Protein AF-A0A2K4X2J8-F1 (afdb_monomer)

Solvent-accessible surface area (backbone atoms only — not comparable to full-atom values): 6470 Å² total; per-residue (Å²): 136,54,74,66,54,52,43,55,48,51,52,52,51,50,59,58,25,65,74,38,58,52,80,57,15,56,48,79,45,79,34,85,70,89,80,58,57,66,61,57,45,48,52,53,46,47,72,68,63,84,51,82,66,44,82,40,68,24,58,44,67,84,95,59,69,48,75,41,80,72,46,63,77,59,81,56,66,51,61,47,99,83,63,86,45,67,33,35,47,33,32,44,31,48,41,73,53,69,80,78,73,74,77,79,83,125

Organism: Pseudomonas syringae (NCBI:txid317)

pLDDT: mean 86.95, std 12.58, range [45.22, 96.62]

Structure (mmCIF, N/CA/C/O backbone):
data_AF-A0A2K4X2J8-F1
#
_entry.id   AF-A0A2K4X2J8-F1
#
loop_
_atom_site.group_PDB
_atom_site.id
_atom_site.type_symbol
_atom_site.label_atom_id
_atom_site.label_alt_id
_atom_site.label_comp_id
_atom_site.label_asym_id
_atom_site.label_entity_id
_atom_site.label_seq_id
_atom_site.pdbx_PDB_ins_code
_atom_site.Cartn_x
_atom_site.Cartn_y
_atom_site.Cartn_z
_atom_site.occupancy
_atom_site.B_iso_or_equiv
_atom_site.auth_seq_id
_atom_site.auth_comp_id
_atom_site.auth_asym_id
_atom_site.auth_atom_id
_atom_site.pdbx_PDB_model_num
ATOM 1 N N . MET A 1 1 ? -15.766 2.644 11.221 1.00 61.78 1 MET A N 1
ATOM 2 C CA . MET A 1 1 ? -15.576 2.808 9.761 1.00 61.78 1 MET A CA 1
ATOM 3 C C . MET A 1 1 ? -15.986 1.499 9.090 1.00 61.78 1 MET A C 1
ATOM 5 O O . MET A 1 1 ? -15.708 0.454 9.658 1.00 61.78 1 MET A O 1
ATOM 9 N N . THR A 1 2 ? -16.727 1.512 7.977 1.00 87.06 2 THR A N 1
ATOM 10 C CA . THR A 1 2 ? -17.145 0.265 7.298 1.00 87.06 2 THR A CA 1
ATOM 11 C C . THR A 1 2 ? -16.047 -0.227 6.349 1.00 87.06 2 THR A C 1
ATOM 13 O O . THR A 1 2 ? -15.252 0.577 5.865 1.00 87.06 2 THR A O 1
ATOM 16 N N . ILE A 1 3 ? -16.021 -1.524 6.020 1.00 91.44 3 ILE A N 1
ATOM 17 C CA . ILE A 1 3 ? -15.055 -2.107 5.061 1.00 91.44 3 ILE A CA 1
ATOM 18 C C . ILE A 1 3 ? -15.062 -1.375 3.710 1.00 91.44 3 ILE A C 1
ATOM 20 O O . ILE A 1 3 ? -14.007 -1.120 3.130 1.00 91.44 3 ILE A O 1
ATOM 24 N N . LYS A 1 4 ? -16.243 -0.955 3.235 1.00 93.69 4 LYS A N 1
ATOM 25 C CA . LYS A 1 4 ? -16.376 -0.147 2.013 1.00 93.69 4 LYS A CA 1
ATOM 26 C C . LYS A 1 4 ? -15.610 1.175 2.115 1.00 93.69 4 LYS A C 1
ATOM 28 O O . LYS A 1 4 ? -14.923 1.545 1.171 1.00 93.69 4 LYS A O 1
ATOM 33 N N . ASN A 1 5 ? -15.658 1.842 3.268 1.00 93.31 5 ASN A N 1
ATOM 34 C CA . ASN A 1 5 ? -14.934 3.095 3.476 1.00 93.31 5 ASN A CA 1
ATOM 35 C C . ASN A 1 5 ? -13.414 2.877 3.464 1.00 93.31 5 ASN A C 1
ATOM 37 O O . ASN A 1 5 ? -12.709 3.674 2.854 1.00 93.31 5 ASN A O 1
ATOM 41 N N . TYR A 1 6 ? -12.910 1.791 4.066 1.00 93.44 6 TYR A N 1
ATOM 42 C CA . TYR A 1 6 ? -11.485 1.428 3.982 1.00 93.44 6 TYR A CA 1
ATOM 43 C C . TYR A 1 6 ? -11.041 1.198 2.536 1.00 93.44 6 TYR A C 1
ATOM 45 O O . TYR A 1 6 ? -9.981 1.670 2.132 1.00 93.44 6 TYR A O 1
ATOM 53 N N . ARG A 1 7 ? -11.876 0.536 1.730 1.00 95.12 7 ARG A N 1
ATOM 54 C CA . ARG A 1 7 ? -11.602 0.298 0.308 1.00 95.12 7 ARG A CA 1
ATOM 55 C C . ARG A 1 7 ? -11.561 1.581 -0.509 1.00 95.12 7 ARG A C 1
ATOM 57 O O . ARG A 1 7 ? -10.596 1.798 -1.242 1.00 95.12 7 ARG A O 1
ATOM 64 N N . THR A 1 8 ? -12.563 2.443 -0.361 1.00 95.94 8 THR A N 1
ATOM 65 C CA . THR A 1 8 ? -12.590 3.749 -1.034 1.00 95.94 8 THR A CA 1
ATOM 66 C C . THR A 1 8 ? -11.397 4.604 -0.618 1.00 95.94 8 THR A C 1
ATOM 68 O O . THR A 1 8 ? -10.752 5.218 -1.469 1.00 95.94 8 THR A O 1
ATOM 71 N N . PHE A 1 9 ? -11.056 4.593 0.673 1.00 95.31 9 PHE A N 1
ATOM 72 C CA . PHE A 1 9 ? -9.904 5.309 1.204 1.00 95.31 9 PHE A CA 1
ATOM 73 C C . PHE A 1 9 ? -8.591 4.809 0.591 1.00 95.31 9 PHE A C 1
ATOM 75 O O . PHE A 1 9 ? -7.856 5.608 0.015 1.00 95.31 9 PHE A O 1
ATOM 82 N N . LEU A 1 10 ? -8.315 3.499 0.656 1.00 94.75 10 LEU A N 1
ATOM 83 C CA . LEU A 1 10 ? -7.080 2.922 0.117 1.00 94.75 10 LEU A CA 1
ATOM 84 C C . LEU A 1 10 ? -6.959 3.157 -1.390 1.00 94.75 10 LEU A C 1
ATOM 86 O O . LEU A 1 10 ? -5.903 3.574 -1.852 1.00 94.75 10 LEU A O 1
ATOM 90 N N . THR A 1 11 ? -8.043 2.979 -2.146 1.00 95.56 11 THR A N 1
ATOM 91 C CA . THR A 1 11 ? -8.038 3.215 -3.599 1.00 95.56 11 THR A CA 1
ATOM 92 C C . THR A 1 11 ? -7.712 4.674 -3.918 1.00 95.56 11 THR A C 1
ATOM 94 O O . THR A 1 11 ? -6.839 4.951 -4.738 1.00 95.56 11 THR A O 1
ATOM 97 N N . THR A 1 12 ? -8.349 5.616 -3.217 1.00 96.06 12 THR A N 1
ATOM 98 C CA . THR A 1 12 ? -8.082 7.054 -3.381 1.00 96.06 12 THR A CA 1
ATOM 99 C C . THR A 1 12 ? -6.634 7.396 -3.028 1.00 96.06 12 THR A C 1
ATOM 101 O O . THR A 1 12 ? -5.954 8.084 -3.790 1.00 96.06 12 THR A O 1
ATOM 104 N N . ALA A 1 13 ? -6.134 6.884 -1.900 1.00 95.75 13 ALA A N 1
ATOM 105 C CA . ALA A 1 13 ? -4.763 7.110 -1.460 1.00 95.75 13 ALA A CA 1
ATOM 106 C C . ALA A 1 13 ? -3.744 6.572 -2.477 1.00 95.75 13 ALA A C 1
ATOM 108 O O . ALA A 1 13 ? -2.798 7.279 -2.825 1.00 95.75 13 ALA A O 1
ATOM 109 N N . LEU A 1 14 ? -3.955 5.361 -3.001 1.00 95.62 14 LEU A N 1
ATOM 110 C CA . LEU A 1 14 ? -3.100 4.760 -4.028 1.00 95.62 14 LEU A CA 1
ATOM 111 C C . LEU A 1 14 ? -3.087 5.587 -5.314 1.00 95.62 14 LEU A C 1
ATOM 113 O O . LEU A 1 14 ? -2.022 5.807 -5.893 1.00 95.62 14 LEU A O 1
ATOM 117 N N . GLU A 1 15 ? -4.238 6.103 -5.733 1.00 94.69 15 GLU A N 1
ATOM 118 C CA . GLU A 1 15 ? -4.338 6.915 -6.943 1.00 94.69 15 GLU A CA 1
ATOM 119 C C . GLU A 1 15 ? -3.594 8.252 -6.809 1.00 94.69 15 GLU A C 1
ATOM 121 O O . GLU A 1 15 ? -2.943 8.711 -7.750 1.00 94.69 15 GLU A O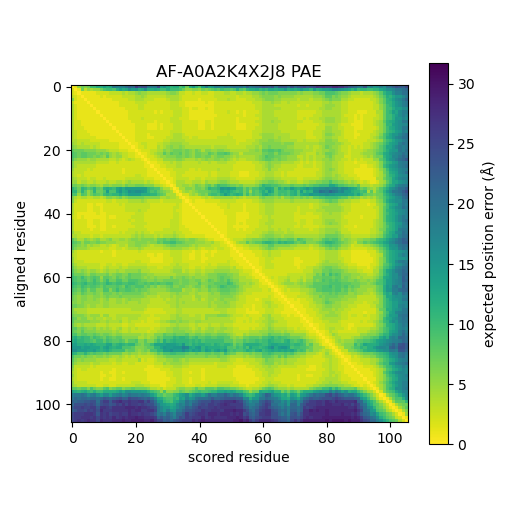 1
ATOM 126 N N . MET A 1 16 ? -3.596 8.844 -5.611 1.00 94.25 16 MET A N 1
ATOM 127 C CA . MET A 1 16 ? -2.762 10.008 -5.298 1.00 94.25 16 MET A CA 1
ATOM 128 C C . MET A 1 16 ? -1.269 9.656 -5.271 1.00 94.25 16 MET A C 1
ATOM 130 O O . MET A 1 16 ? -0.442 10.416 -5.777 1.00 94.25 16 MET A O 1
ATOM 134 N N . VAL A 1 17 ? -0.909 8.504 -4.699 1.00 94.31 17 VAL A N 1
ATOM 135 C CA . VAL A 1 17 ? 0.481 8.041 -4.588 1.00 94.31 17 VAL A CA 1
ATOM 136 C C . VAL A 1 17 ? 1.102 7.761 -5.959 1.00 94.31 17 VAL A C 1
ATOM 138 O O . VAL A 1 17 ? 2.252 8.134 -6.190 1.00 94.31 17 VAL A O 1
ATOM 141 N N . LYS A 1 18 ? 0.351 7.179 -6.901 1.00 91.12 18 LYS A N 1
ATOM 142 C CA . LYS A 1 18 ? 0.824 6.904 -8.272 1.00 91.12 18 LYS A CA 1
ATOM 143 C C . LYS A 1 18 ? 1.254 8.157 -9.037 1.00 91.12 18 LYS A C 1
ATOM 145 O O . LYS A 1 18 ? 2.158 8.077 -9.866 1.00 91.12 18 LYS A O 1
ATOM 150 N N . ARG A 1 19 ? 0.628 9.304 -8.751 1.00 91.56 19 ARG A N 1
ATOM 151 C CA . ARG A 1 19 ? 0.918 10.598 -9.398 1.00 91.56 19 ARG A CA 1
ATOM 152 C C . ARG A 1 19 ? 2.207 11.252 -8.890 1.00 91.56 19 ARG A C 1
ATOM 154 O O . ARG A 1 19 ? 2.640 12.255 -9.452 1.00 91.56 19 ARG A O 1
ATOM 161 N N . ARG A 1 20 ? 2.825 10.717 -7.829 1.00 92.56 20 ARG A N 1
ATOM 162 C CA . ARG A 1 20 ? 4.106 11.211 -7.306 1.00 92.56 20 ARG A CA 1
ATOM 163 C C . ARG A 1 20 ? 5.279 10.798 -8.200 1.00 92.56 20 ARG A C 1
ATOM 165 O O . ARG A 1 20 ? 5.169 9.908 -9.046 1.00 92.56 20 ARG A O 1
ATOM 172 N N . LYS A 1 21 ? 6.432 11.444 -7.979 1.00 91.06 21 LYS A N 1
ATOM 173 C CA . LYS A 1 21 ? 7.700 11.125 -8.656 1.00 91.06 21 LYS A CA 1
ATOM 174 C C . LYS A 1 21 ? 8.018 9.634 -8.516 1.00 91.06 21 LYS A C 1
ATOM 176 O O . LYS A 1 21 ? 7.746 9.041 -7.476 1.00 91.06 21 LYS A O 1
ATOM 181 N N . ALA A 1 22 ? 8.642 9.052 -9.541 1.00 86.75 22 ALA A N 1
ATOM 182 C CA . ALA A 1 22 ? 8.861 7.607 -9.640 1.00 86.75 22 ALA A CA 1
ATOM 183 C C . ALA A 1 22 ? 9.530 6.987 -8.402 1.00 86.75 22 ALA A C 1
ATOM 185 O O . ALA A 1 22 ? 9.181 5.872 -8.041 1.00 86.75 22 ALA A O 1
ATOM 186 N N . LEU A 1 23 ? 10.431 7.697 -7.717 1.00 88.44 23 LEU A N 1
ATOM 187 C CA . LEU A 1 23 ? 11.140 7.206 -6.524 1.00 88.44 23 LEU A CA 1
ATOM 188 C C . LEU A 1 23 ? 10.472 7.567 -5.184 1.00 88.44 23 LEU A C 1
ATOM 190 O O . LEU A 1 23 ? 10.988 7.202 -4.133 1.00 88.44 23 LEU A O 1
ATOM 194 N N . ASP A 1 24 ? 9.340 8.275 -5.202 1.00 90.38 24 ASP A N 1
ATOM 195 C CA . ASP A 1 24 ? 8.654 8.735 -3.990 1.00 90.38 24 ASP A CA 1
ATOM 196 C C . ASP A 1 24 ? 7.152 8.409 -3.988 1.00 90.38 24 ASP A C 1
ATOM 198 O O . ASP A 1 24 ? 6.304 9.194 -3.555 1.00 90.38 24 ASP A O 1
ATOM 202 N N . ARG A 1 25 ? 6.791 7.219 -4.478 1.00 94.56 25 ARG A N 1
ATOM 203 C CA . ARG A 1 25 ? 5.407 6.730 -4.466 1.00 94.56 25 ARG A CA 1
ATOM 204 C C . ARG A 1 25 ? 5.058 6.137 -3.107 1.00 94.56 25 ARG A C 1
ATOM 206 O O . ARG A 1 25 ? 4.789 4.949 -2.978 1.00 94.56 25 ARG A O 1
ATOM 213 N N . ARG A 1 26 ? 5.062 6.974 -2.071 1.00 94.81 26 ARG A N 1
ATOM 214 C CA . ARG A 1 26 ? 4.771 6.553 -0.696 1.00 94.81 26 ARG A CA 1
ATOM 215 C C . ARG A 1 26 ? 3.847 7.543 -0.003 1.00 94.81 26 ARG A C 1
ATOM 217 O O . ARG A 1 26 ? 3.944 8.749 -0.235 1.00 94.81 26 ARG A O 1
ATOM 224 N N . CYS A 1 27 ? 2.979 7.055 0.874 1.00 95.19 27 CYS A N 1
ATOM 225 C CA . CYS A 1 27 ? 2.247 7.899 1.814 1.00 95.19 27 CYS A CA 1
ATOM 226 C C . CYS A 1 27 ? 2.172 7.259 3.201 1.00 95.19 27 CYS A C 1
ATOM 228 O O . CYS A 1 27 ? 2.283 6.044 3.346 1.00 95.19 27 CYS A O 1
ATOM 230 N N . ASN A 1 28 ? 1.984 8.102 4.216 1.00 94.69 28 ASN A N 1
ATOM 231 C CA . ASN A 1 28 ? 1.798 7.679 5.597 1.00 94.69 28 ASN A CA 1
ATOM 232 C C . ASN A 1 28 ? 0.328 7.859 5.977 1.00 94.69 28 ASN A C 1
ATOM 234 O O . ASN A 1 28 ? -0.233 8.938 5.785 1.00 94.69 28 ASN A O 1
ATOM 238 N N . VAL A 1 29 ? -0.272 6.811 6.528 1.00 93.31 29 VAL A N 1
ATOM 239 C CA . VAL A 1 29 ? -1.627 6.805 7.074 1.00 93.31 29 VAL A CA 1
ATOM 240 C C . VAL A 1 29 ? -1.504 6.636 8.577 1.00 93.31 29 VAL A C 1
ATOM 242 O O . VAL A 1 29 ? -1.041 5.602 9.053 1.00 93.31 29 VAL A O 1
ATOM 245 N N . PHE A 1 30 ? -1.908 7.665 9.316 1.00 91.50 30 PHE A N 1
ATOM 246 C CA . PHE A 1 30 ? -1.932 7.634 10.771 1.00 91.50 30 PHE A CA 1
ATOM 247 C C . PHE A 1 30 ? -3.301 7.159 11.240 1.00 91.50 30 PHE A C 1
ATOM 249 O O . PHE A 1 30 ? -4.320 7.741 10.870 1.00 91.50 30 PHE A O 1
ATOM 256 N N . THR A 1 31 ? -3.315 6.099 12.039 1.00 86.69 31 THR A N 1
ATOM 257 C CA . THR A 1 31 ? -4.533 5.544 12.634 1.00 86.69 31 THR A CA 1
ATOM 258 C C . THR A 1 31 ? -4.408 5.485 14.152 1.00 86.69 31 THR A C 1
ATOM 260 O O . THR A 1 31 ? -3.312 5.319 14.692 1.00 86.69 31 THR A O 1
ATOM 263 N N . THR A 1 32 ? -5.536 5.611 14.845 1.00 81.81 32 THR A N 1
ATOM 264 C CA . THR A 1 32 ? -5.631 5.454 16.304 1.00 81.81 32 THR A CA 1
ATOM 265 C C . THR A 1 32 ? -5.923 4.011 16.714 1.00 81.81 32 THR A C 1
ATOM 267 O O . THR A 1 32 ? -5.716 3.648 17.869 1.00 81.81 32 THR A O 1
ATOM 270 N N . ASN A 1 33 ? -6.371 3.168 15.780 1.00 76.25 33 ASN A N 1
ATOM 271 C CA . ASN A 1 33 ? -6.680 1.761 16.006 1.00 76.25 33 ASN A CA 1
ATOM 272 C C . ASN A 1 33 ? -6.123 0.876 14.874 1.00 76.25 33 ASN A C 1
ATOM 274 O O . ASN A 1 33 ? -6.174 1.229 13.695 1.00 76.25 33 ASN A O 1
ATOM 278 N N . TYR A 1 34 ? -5.592 -0.295 15.236 1.00 74.62 34 TYR A N 1
ATOM 279 C CA . TYR A 1 34 ? -5.167 -1.329 14.288 1.00 74.62 34 TYR A CA 1
ATOM 280 C C . TYR A 1 34 ? -6.215 -2.446 14.267 1.00 74.62 34 TYR A C 1
ATOM 282 O O . TYR A 1 34 ? -6.049 -3.491 14.886 1.00 74.62 34 TYR A O 1
ATOM 290 N N . ASP A 1 35 ? -7.344 -2.195 13.610 1.00 76.19 35 ASP A N 1
ATOM 291 C CA . ASP A 1 35 ? -8.520 -3.080 13.616 1.00 76.19 35 ASP A CA 1
ATOM 292 C C . ASP A 1 35 ? -8.485 -4.183 12.536 1.00 76.19 35 ASP A C 1
ATOM 294 O O . ASP A 1 35 ? -9.496 -4.828 12.267 1.00 76.19 35 ASP A O 1
ATOM 298 N N . GL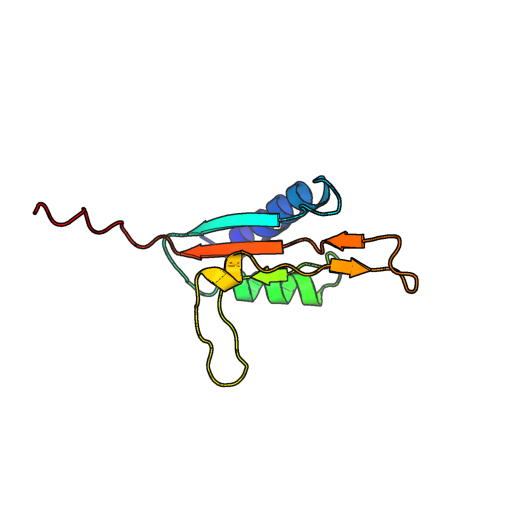Y A 1 36 ? -7.334 -4.409 11.891 1.00 85.94 36 GLY A N 1
ATOM 299 C CA . GLY A 1 36 ? -7.149 -5.432 10.850 1.00 85.94 36 GLY A CA 1
ATOM 300 C C . GLY A 1 36 ? -7.870 -5.150 9.523 1.00 85.94 36 GLY A C 1
ATOM 301 O O . GLY A 1 36 ? -7.612 -5.834 8.532 1.00 85.94 36 GLY A O 1
ATOM 302 N N . CYS A 1 37 ? -8.714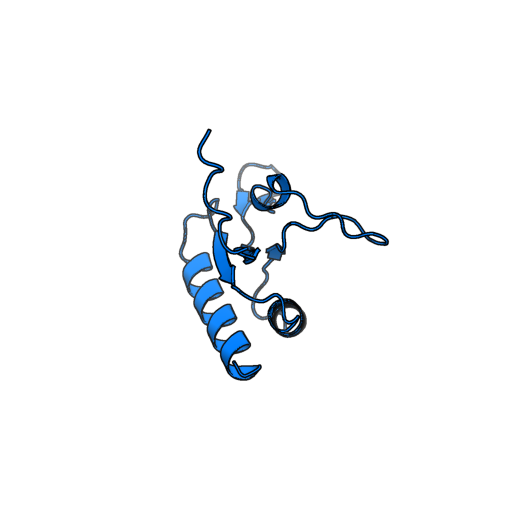 -4.114 9.453 1.00 91.06 37 CYS A N 1
ATOM 303 C CA . CYS A 1 37 ? -9.489 -3.789 8.256 1.00 91.06 37 CYS A CA 1
ATOM 304 C C . CYS A 1 37 ? -8.598 -3.316 7.099 1.00 91.06 37 CYS A C 1
ATOM 306 O O . CYS A 1 37 ? -8.876 -3.629 5.942 1.00 91.06 37 CYS A O 1
ATOM 308 N N . PHE A 1 38 ? -7.510 -2.600 7.399 1.00 92.56 38 PHE A N 1
ATOM 309 C CA . PHE A 1 38 ? -6.535 -2.169 6.396 1.00 92.56 38 PHE A CA 1
ATOM 310 C C . PHE A 1 38 ? -5.836 -3.352 5.701 1.00 92.56 38 PHE A C 1
ATOM 312 O O . PHE A 1 38 ? -5.939 -3.418 4.476 1.00 92.56 38 PHE A O 1
ATOM 319 N N . PRO A 1 39 ? -5.190 -4.300 6.420 1.00 92.19 39 PRO A N 1
ATOM 320 C CA . PRO A 1 39 ? -4.671 -5.524 5.810 1.00 92.19 39 PRO A CA 1
ATOM 321 C C . PRO A 1 39 ? -5.721 -6.305 5.018 1.00 92.19 39 PRO A C 1
ATOM 323 O O . PRO A 1 39 ? -5.474 -6.649 3.869 1.00 92.19 39 PRO A O 1
ATOM 326 N N . LEU A 1 40 ? -6.920 -6.506 5.582 1.00 94.00 40 LEU A N 1
ATOM 327 C CA . LEU A 1 40 ? -7.993 -7.260 4.925 1.00 94.00 40 LEU A CA 1
ATOM 328 C C . LEU A 1 40 ? -8.368 -6.671 3.557 1.00 94.00 40 LEU A C 1
ATOM 330 O O . LEU A 1 40 ? -8.503 -7.389 2.567 1.00 94.00 40 LEU A O 1
ATOM 334 N N . VAL A 1 41 ? -8.563 -5.353 3.499 1.00 94.75 41 VAL A N 1
ATOM 335 C CA . VAL A 1 41 ? -8.915 -4.669 2.252 1.00 94.75 41 VAL A CA 1
ATOM 336 C C . VAL A 1 41 ? -7.725 -4.605 1.302 1.00 94.75 41 VAL A C 1
ATOM 338 O O . VAL A 1 41 ? -7.919 -4.728 0.094 1.00 94.75 41 VAL A O 1
ATOM 341 N N . ALA A 1 42 ? -6.509 -4.429 1.820 1.00 94.88 42 ALA A N 1
ATOM 342 C CA . ALA A 1 42 ? -5.312 -4.420 0.995 1.00 94.88 42 ALA A CA 1
ATOM 343 C C . ALA A 1 42 ? -5.101 -5.764 0.287 1.00 94.88 42 ALA A C 1
ATOM 345 O O . ALA A 1 42 ? -4.911 -5.770 -0.926 1.00 94.88 42 ALA A O 1
ATOM 346 N N . ASP A 1 43 ? -5.242 -6.882 1.001 1.00 94.81 43 ASP A N 1
ATOM 347 C CA . ASP A 1 43 ? -5.151 -8.228 0.426 1.00 94.81 43 ASP A CA 1
ATOM 348 C C . ASP A 1 43 ? -6.201 -8.443 -0.672 1.00 94.81 43 ASP A C 1
ATOM 350 O O . ASP A 1 43 ? -5.893 -8.990 -1.732 1.00 94.81 43 ASP A O 1
ATOM 354 N N . ALA A 1 44 ? -7.435 -7.967 -0.462 1.00 95.44 44 ALA A N 1
ATOM 355 C CA . ALA A 1 44 ? -8.483 -8.033 -1.479 1.00 95.44 44 ALA A CA 1
ATOM 356 C C . ALA A 1 44 ? -8.123 -7.225 -2.740 1.00 95.44 44 ALA A C 1
ATOM 358 O O . ALA A 1 44 ? -8.277 -7.730 -3.850 1.00 95.44 44 ALA A O 1
ATOM 359 N N . LEU A 1 45 ? -7.600 -6.002 -2.582 1.00 95.62 45 LEU A N 1
ATOM 360 C CA . LEU A 1 45 ? -7.176 -5.155 -3.705 1.00 95.62 45 LEU A CA 1
ATOM 361 C C . LEU A 1 45 ? -5.987 -5.751 -4.472 1.00 95.62 45 LEU A C 1
ATOM 363 O O . LEU A 1 45 ? -5.975 -5.713 -5.700 1.00 95.62 45 LEU A O 1
ATOM 367 N N . ILE A 1 46 ? -5.010 -6.325 -3.763 1.00 94.69 46 ILE A N 1
ATOM 368 C CA . ILE A 1 46 ? -3.859 -7.005 -4.374 1.00 94.69 46 ILE A CA 1
ATOM 369 C C . ILE A 1 46 ? -4.336 -8.230 -5.163 1.00 94.69 46 ILE A C 1
ATOM 371 O O . ILE A 1 46 ? -3.921 -8.428 -6.303 1.00 94.69 46 ILE A O 1
ATOM 375 N N . LYS A 1 47 ? -5.254 -9.024 -4.595 1.00 94.69 47 LYS A N 1
ATOM 376 C CA . LYS A 1 47 ? -5.813 -10.219 -5.246 1.00 94.69 47 LYS A CA 1
ATOM 377 C C . LYS A 1 47 ? -6.583 -9.899 -6.530 1.00 94.69 47 LYS A C 1
ATOM 379 O O . LYS A 1 47 ? -6.599 -10.718 -7.443 1.00 94.69 47 LYS A O 1
ATOM 384 N N . GLU A 1 48 ? -7.217 -8.733 -6.608 1.00 94.94 48 GLU A N 1
ATOM 385 C CA . GLU A 1 48 ? -7.896 -8.267 -7.824 1.00 94.94 48 GLU A CA 1
ATOM 386 C C . GLU A 1 48 ? -6.925 -7.873 -8.946 1.00 94.94 48 GLU A C 1
ATOM 388 O O . GLU A 1 48 ? -7.325 -7.835 -10.105 1.00 94.94 48 GLU A O 1
ATOM 393 N N . GLY A 1 49 ? -5.660 -7.578 -8.627 1.00 89.25 49 GLY A N 1
ATOM 394 C CA . GLY A 1 49 ? -4.607 -7.310 -9.612 1.00 89.25 49 GLY A CA 1
ATOM 395 C C . GLY A 1 49 ? -4.694 -5.954 -10.324 1.00 89.25 49 GLY A C 1
ATOM 396 O O . GLY A 1 49 ? -3.846 -5.648 -11.157 1.00 89.25 49 GLY A O 1
ATOM 397 N N . CYS A 1 50 ? -5.677 -5.109 -9.996 1.00 85.56 50 CYS A N 1
ATOM 398 C CA . CYS A 1 50 ? -5.850 -3.794 -10.623 1.00 85.56 50 CYS A CA 1
ATOM 399 C C . CYS A 1 50 ? -4.744 -2.792 -10.247 1.00 85.56 50 CYS A C 1
ATOM 401 O O . CYS A 1 50 ? -4.464 -1.857 -11.001 1.00 85.56 50 CYS A O 1
ATOM 403 N N . ILE A 1 51 ? -4.156 -2.928 -9.053 1.00 86.19 51 ILE A N 1
ATOM 404 C CA . ILE A 1 51 ? -3.128 -2.022 -8.533 1.00 86.19 51 ILE A CA 1
ATOM 405 C C . ILE A 1 51 ? -2.081 -2.837 -7.776 1.00 86.19 51 ILE A C 1
ATOM 407 O O . ILE A 1 51 ? -2.398 -3.438 -6.756 1.00 86.19 51 ILE A O 1
ATOM 411 N N . ASP A 1 52 ? -0.833 -2.795 -8.242 1.00 90.69 52 ASP A N 1
ATOM 412 C CA . ASP A 1 52 ? 0.311 -3.324 -7.498 1.00 90.69 52 ASP A CA 1
ATOM 413 C C . ASP A 1 52 ? 0.795 -2.284 -6.475 1.00 90.69 52 ASP A C 1
ATOM 415 O O . ASP A 1 52 ? 1.061 -1.125 -6.824 1.00 90.69 52 ASP A O 1
ATOM 419 N N . PHE A 1 53 ? 0.838 -2.668 -5.199 1.00 96.00 53 PHE A N 1
ATOM 420 C CA . PHE A 1 53 ? 1.258 -1.803 -4.100 1.00 96.00 53 PHE A CA 1
ATOM 421 C C . PHE A 1 53 ? 1.697 -2.605 -2.869 1.00 96.00 53 PHE A C 1
ATOM 423 O O . PHE A 1 53 ? 1.404 -3.789 -2.723 1.00 96.00 53 PHE A O 1
ATOM 430 N N . VAL A 1 54 ? 2.365 -1.921 -1.942 1.00 95.62 54 VAL A N 1
ATOM 431 C CA . VAL A 1 54 ? 2.826 -2.474 -0.666 1.00 95.62 54 VAL A CA 1
ATOM 432 C C . VAL A 1 54 ? 2.067 -1.820 0.485 1.00 95.62 54 VAL A C 1
ATOM 434 O O . VAL A 1 54 ? 2.073 -0.595 0.627 1.00 95.62 54 VAL A O 1
ATOM 437 N N . LEU A 1 55 ? 1.460 -2.629 1.354 1.00 94.88 55 LEU A N 1
ATOM 438 C CA . LEU A 1 55 ? 1.029 -2.177 2.676 1.00 94.88 55 LEU A CA 1
ATOM 439 C C . LEU A 1 55 ? 2.157 -2.449 3.681 1.00 94.88 55 LEU A C 1
ATOM 441 O O . LEU A 1 55 ? 2.490 -3.601 3.947 1.00 94.88 55 LEU A O 1
ATOM 445 N N . ASN A 1 56 ? 2.749 -1.390 4.230 1.00 94.25 56 ASN A N 1
ATOM 446 C CA . ASN A 1 56 ? 3.832 -1.470 5.206 1.00 94.25 56 ASN A CA 1
ATOM 447 C C . ASN A 1 56 ? 3.323 -1.043 6.588 1.00 94.25 56 ASN A C 1
ATOM 449 O O . ASN A 1 56 ? 3.137 0.141 6.859 1.00 94.25 56 ASN A O 1
ATOM 453 N N . ASP A 1 57 ? 3.117 -2.009 7.474 1.00 92.12 57 ASP A N 1
ATOM 454 C CA . ASP A 1 57 ? 2.745 -1.791 8.877 1.00 92.12 57 ASP A CA 1
ATOM 455 C C . ASP A 1 57 ? 3.968 -1.687 9.808 1.00 92.12 57 ASP A C 1
ATOM 457 O O . ASP A 1 57 ? 3.827 -1.630 11.027 1.00 92.12 57 ASP A O 1
ATOM 461 N N . GLY A 1 58 ? 5.183 -1.680 9.249 1.00 91.12 58 GLY A N 1
ATOM 462 C CA . GLY A 1 58 ? 6.439 -1.645 9.992 1.00 91.12 58 GLY A CA 1
ATOM 463 C C . GLY A 1 58 ? 6.836 -2.986 10.617 1.00 91.12 58 GLY A C 1
ATOM 464 O O . GLY A 1 58 ? 7.878 -3.057 11.283 1.00 91.12 58 GLY A O 1
ATOM 465 N N . ALA A 1 59 ? 6.056 -4.052 10.427 1.00 89.94 59 ALA A N 1
ATOM 466 C CA . ALA A 1 59 ? 6.383 -5.379 10.924 1.00 89.94 59 ALA A CA 1
ATOM 467 C C . ALA A 1 59 ? 7.243 -6.168 9.922 1.00 89.94 59 ALA A C 1
ATOM 469 O O . ALA A 1 59 ? 7.080 -6.079 8.708 1.00 89.94 59 ALA A O 1
ATOM 470 N N . ARG A 1 60 ? 8.176 -6.978 10.433 1.00 88.94 60 ARG A N 1
ATOM 471 C CA . ARG A 1 60 ? 8.978 -7.925 9.637 1.00 88.94 60 ARG A CA 1
ATOM 472 C C . ARG A 1 60 ? 8.990 -9.314 10.261 1.00 88.94 60 ARG A C 1
ATOM 474 O O . ARG A 1 60 ? 8.884 -9.438 11.477 1.00 88.94 60 ARG A O 1
ATOM 481 N N . GLY A 1 61 ? 9.201 -10.332 9.430 1.00 86.56 61 GLY A N 1
ATOM 482 C CA . GLY A 1 61 ? 9.287 -11.735 9.840 1.00 86.56 61 GLY A CA 1
ATOM 483 C C . GLY A 1 61 ? 8.040 -12.538 9.470 1.00 86.56 61 GLY A C 1
ATOM 484 O O . GLY A 1 61 ? 6.950 -11.985 9.336 1.00 86.56 61 GLY A O 1
ATOM 485 N N . PHE A 1 62 ? 8.230 -13.845 9.280 1.00 84.25 62 PHE A N 1
ATOM 486 C CA . PHE A 1 62 ? 7.183 -14.769 8.833 1.00 84.25 62 PHE A CA 1
ATOM 487 C C . PHE A 1 62 ? 6.416 -15.370 10.017 1.00 84.25 62 PHE A C 1
ATOM 489 O O . PHE A 1 62 ? 5.234 -15.094 10.181 1.00 84.25 62 PHE A O 1
ATOM 496 N N . THR A 1 63 ? 7.095 -16.126 10.889 1.00 89.19 63 THR A N 1
ATOM 497 C CA . THR A 1 63 ? 6.472 -16.761 12.069 1.00 89.19 63 THR A CA 1
ATOM 498 C C . THR A 1 63 ? 6.209 -15.768 13.198 1.00 89.19 63 THR A C 1
ATOM 500 O O . THR A 1 63 ? 5.180 -15.822 13.862 1.00 89.19 63 THR A O 1
ATOM 503 N N . ARG A 1 64 ? 7.146 -14.840 13.422 1.00 87.25 64 ARG A N 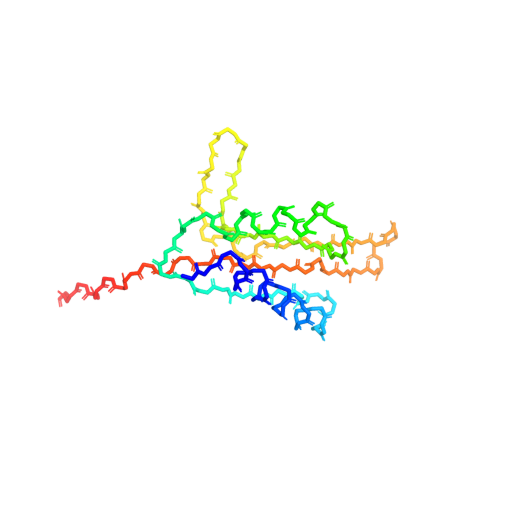1
ATOM 504 C CA . ARG A 1 64 ? 7.030 -13.781 14.427 1.00 87.25 64 ARG A CA 1
ATOM 505 C C . ARG A 1 64 ? 7.179 -12.436 13.739 1.00 87.25 64 ARG A C 1
ATOM 507 O O . ARG A 1 64 ? 8.235 -12.139 13.186 1.00 87.25 64 ARG A O 1
ATOM 514 N N . ARG A 1 65 ? 6.126 -11.627 13.804 1.00 85.38 65 ARG A N 1
ATOM 515 C CA . ARG A 1 65 ? 6.121 -10.259 13.289 1.00 85.38 65 ARG A CA 1
ATOM 516 C C . ARG A 1 65 ? 6.739 -9.319 14.324 1.00 85.38 65 ARG A C 1
ATOM 518 O O . ARG A 1 65 ? 6.182 -9.123 15.399 1.00 85.38 65 ARG A O 1
ATOM 525 N N . MET A 1 66 ? 7.909 -8.766 14.019 1.00 87.62 66 MET A N 1
ATOM 526 C CA . MET A 1 66 ? 8.607 -7.785 14.854 1.00 87.62 66 MET A CA 1
ATOM 527 C C . MET A 1 66 ? 8.437 -6.385 14.266 1.00 87.62 66 MET A C 1
ATOM 529 O O . MET A 1 66 ? 8.934 -6.100 13.174 1.00 87.62 66 MET A O 1
ATOM 533 N N . LEU A 1 67 ? 7.745 -5.515 15.002 1.00 88.12 67 LEU A N 1
ATOM 534 C CA . LEU A 1 67 ? 7.567 -4.107 14.653 1.00 88.12 67 LEU A CA 1
ATOM 535 C C . LEU A 1 67 ? 8.841 -3.318 14.976 1.00 88.12 67 LEU A C 1
ATOM 537 O O . LEU A 1 67 ? 9.334 -3.371 16.103 1.00 88.12 67 LEU A O 1
ATOM 541 N N . GLN A 1 68 ? 9.369 -2.568 14.007 1.00 88.56 68 GLN A N 1
ATOM 542 C CA . GLN A 1 68 ? 10.511 -1.673 14.224 1.00 88.56 68 GLN A CA 1
ATOM 543 C C . GLN A 1 68 ? 10.347 -0.384 13.419 1.00 88.56 68 GLN A C 1
ATOM 545 O O . GLN A 1 68 ? 10.093 -0.435 12.219 1.00 88.56 68 GLN A O 1
ATOM 550 N N . ALA A 1 69 ? 10.583 0.774 14.047 1.00 87.44 69 ALA A N 1
ATOM 551 C CA . ALA A 1 69 ? 10.398 2.084 13.411 1.00 87.44 69 ALA A CA 1
ATOM 552 C C . ALA A 1 69 ? 11.192 2.245 12.098 1.00 87.44 69 ALA A C 1
ATOM 554 O O . ALA A 1 69 ? 10.693 2.807 11.126 1.00 87.44 69 ALA A O 1
ATOM 555 N N . ARG A 1 70 ? 12.399 1.667 12.025 1.00 89.94 70 ARG A N 1
ATOM 556 C CA . ARG A 1 70 ? 13.238 1.673 10.812 1.00 89.94 70 ARG A CA 1
ATOM 557 C C . ARG A 1 70 ? 12.579 1.019 9.590 1.00 89.94 70 ARG A C 1
ATOM 559 O O . ARG A 1 70 ? 12.937 1.343 8.461 1.00 89.94 70 ARG A O 1
ATOM 566 N N . ASN A 1 71 ? 11.616 0.118 9.795 1.00 91.62 71 ASN A N 1
ATOM 567 C CA . ASN A 1 71 ? 10.946 -0.586 8.702 1.00 91.62 71 ASN A CA 1
ATOM 568 C C . ASN A 1 71 ? 10.010 0.341 7.909 1.00 91.62 71 ASN A C 1
ATOM 570 O O . ASN A 1 71 ? 9.838 0.129 6.712 1.00 91.62 71 ASN A O 1
ATOM 574 N N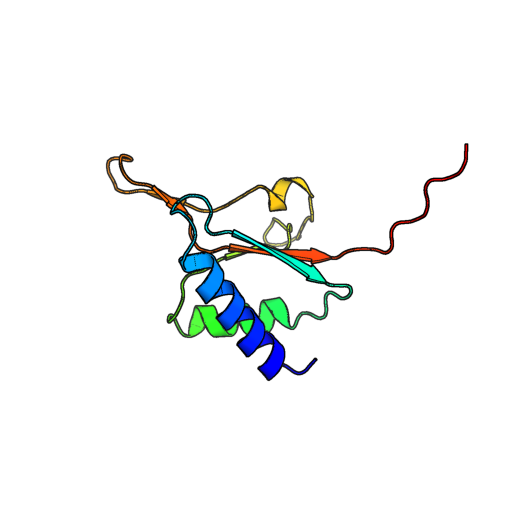 . PHE A 1 72 ? 9.488 1.416 8.512 1.00 92.12 72 PHE A N 1
ATOM 575 C CA . PHE A 1 72 ? 8.687 2.419 7.794 1.00 92.12 72 PHE A CA 1
ATOM 576 C C . PHE A 1 72 ? 9.503 3.226 6.772 1.00 92.12 72 PHE A C 1
ATOM 578 O O .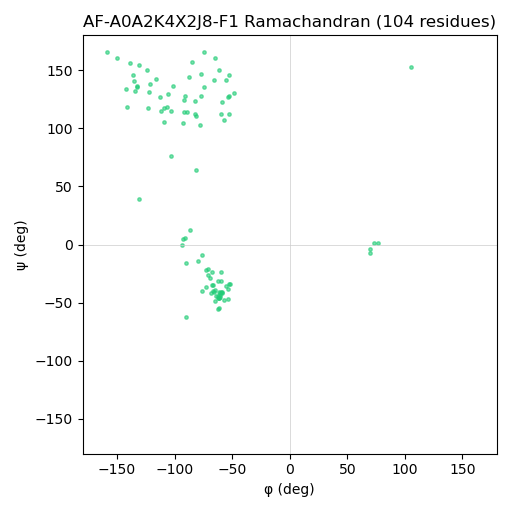 PHE A 1 72 ? 8.945 3.747 5.808 1.00 92.12 72 PHE A O 1
ATOM 585 N N . GLY A 1 73 ? 10.828 3.309 6.956 1.00 90.62 73 GLY A N 1
ATOM 586 C CA . GLY A 1 73 ? 11.742 3.931 5.993 1.00 90.62 73 GLY A CA 1
ATOM 587 C C . GLY A 1 73 ? 12.105 3.030 4.808 1.00 90.62 73 GLY A C 1
ATOM 588 O O . GLY A 1 73 ? 12.636 3.514 3.809 1.00 90.62 73 GLY A O 1
ATOM 589 N N . SER A 1 74 ? 11.821 1.727 4.897 1.00 91.38 74 SER A N 1
ATOM 590 C CA . SER A 1 74 ? 12.064 0.783 3.802 1.00 91.38 74 SER A CA 1
ATOM 591 C C . SER A 1 74 ? 10.991 0.917 2.723 1.00 91.38 74 SER A C 1
ATOM 593 O O . SER A 1 74 ? 9.829 1.196 3.020 1.00 91.38 74 SER A O 1
ATOM 595 N N . TYR A 1 75 ? 11.381 0.707 1.468 1.00 92.38 75 TYR A N 1
ATOM 596 C CA . TYR A 1 75 ? 10.475 0.710 0.324 1.00 92.38 75 TYR A CA 1
ATOM 597 C C . TYR A 1 75 ? 10.977 -0.226 -0.771 1.00 92.38 75 TYR A C 1
ATOM 599 O O . TYR A 1 75 ? 12.153 -0.596 -0.784 1.00 92.38 75 TYR A O 1
ATOM 607 N N . LEU A 1 76 ? 10.072 -0.624 -1.663 1.00 92.44 76 LEU A N 1
ATOM 608 C CA . LEU A 1 76 ? 10.383 -1.504 -2.783 1.00 92.44 76 LEU A CA 1
ATOM 609 C C . LEU A 1 76 ? 10.515 -0.708 -4.080 1.00 92.44 76 LEU A C 1
ATOM 611 O O . LEU A 1 76 ? 9.694 0.161 -4.381 1.00 92.44 76 LEU A O 1
ATOM 615 N N . CYS A 1 77 ? 11.541 -1.049 -4.856 1.00 91.81 77 CYS A N 1
ATOM 616 C CA . CYS A 1 77 ? 11.781 -0.520 -6.190 1.00 91.81 77 CYS A CA 1
ATOM 617 C C . CYS A 1 77 ? 11.822 -1.655 -7.201 1.00 91.81 77 CYS A C 1
ATOM 619 O O . CYS A 1 77 ? 12.462 -2.679 -6.973 1.00 91.81 77 CYS A O 1
ATOM 621 N N . GLN A 1 78 ? 11.203 -1.419 -8.349 1.00 89.38 78 GLN A N 1
ATOM 622 C CA . GLN A 1 78 ? 11.435 -2.192 -9.556 1.00 89.38 78 GLN A CA 1
ATOM 623 C C . GLN A 1 78 ? 12.546 -1.507 -10.346 1.00 89.38 78 GLN A C 1
ATOM 625 O O . GLN A 1 78 ? 12.483 -0.302 -10.609 1.00 89.38 78 GLN A O 1
ATOM 630 N N . ALA A 1 79 ? 13.567 -2.277 -10.704 1.00 90.25 79 ALA A N 1
ATOM 631 C CA . ALA A 1 79 ? 14.663 -1.832 -11.546 1.00 90.25 79 ALA A CA 1
ATOM 632 C C . ALA A 1 79 ? 14.657 -2.623 -12.856 1.00 90.25 79 ALA A C 1
ATOM 634 O O . ALA A 1 79 ? 14.374 -3.821 -12.863 1.00 90.25 79 ALA A O 1
ATOM 635 N N . GLY A 1 80 ? 14.979 -1.959 -13.966 1.00 85.94 80 GLY A N 1
ATOM 636 C CA . GLY A 1 80 ? 15.229 -2.660 -15.226 1.00 85.94 80 GLY A CA 1
ATOM 637 C C . GLY A 1 80 ? 16.464 -3.564 -15.125 1.00 85.94 80 GLY A C 1
ATOM 638 O O . GLY A 1 80 ? 17.334 -3.329 -14.290 1.00 85.94 80 GLY A O 1
ATOM 639 N N . VAL A 1 81 ? 16.583 -4.547 -16.023 1.00 85.19 81 VAL A N 1
ATOM 640 C CA . VAL A 1 81 ? 17.689 -5.533 -16.048 1.00 85.19 81 VAL A CA 1
ATOM 641 C C . VAL A 1 81 ? 19.077 -4.872 -16.024 1.00 85.19 81 VAL A C 1
ATOM 643 O O . VAL A 1 81 ? 20.000 -5.375 -15.395 1.00 85.19 81 VAL A O 1
ATOM 646 N N . PHE A 1 82 ? 19.211 -3.704 -16.657 1.00 87.94 82 PHE A N 1
ATOM 647 C CA . PHE A 1 82 ? 20.459 -2.934 -16.714 1.00 87.94 82 PHE A CA 1
ATOM 648 C C . PHE A 1 82 ? 20.599 -1.873 -15.606 1.00 87.94 82 PHE A C 1
ATOM 650 O O . P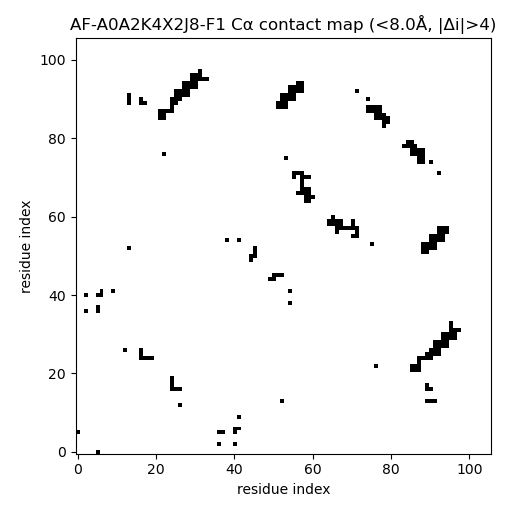HE A 1 82 ? 21.519 -1.061 -15.652 1.00 87.94 82 PHE A O 1
ATOM 657 N N . GLY A 1 83 ? 19.659 -1.794 -14.658 1.00 78.81 83 GLY A N 1
ATOM 658 C CA . GLY A 1 83 ? 19.702 -0.903 -13.489 1.00 78.81 83 GLY A CA 1
ATOM 659 C C . GLY A 1 83 ? 19.536 0.600 -13.760 1.00 78.81 83 GLY A C 1
ATOM 660 O O . GLY A 1 83 ? 19.473 1.382 -12.815 1.00 78.81 83 GLY A O 1
ATOM 661 N N . ARG A 1 84 ? 19.438 1.018 -15.030 1.00 81.75 84 ARG A N 1
ATOM 662 C CA . ARG A 1 84 ? 19.372 2.437 -15.443 1.00 81.75 84 ARG A CA 1
ATOM 663 C C . ARG A 1 84 ? 18.039 3.122 -15.143 1.00 81.75 84 ARG A C 1
ATOM 665 O O . ARG A 1 84 ? 17.991 4.343 -15.052 1.00 81.75 84 ARG A O 1
ATOM 672 N N . TYR A 1 85 ? 16.972 2.344 -14.991 1.00 84.38 85 TYR A N 1
ATOM 673 C CA . TYR A 1 85 ? 15.641 2.839 -14.656 1.00 84.38 85 TYR A CA 1
ATOM 674 C C . TYR A 1 85 ? 15.176 2.183 -13.371 1.00 84.38 85 TYR A C 1
ATOM 676 O O . TYR A 1 85 ? 15.248 0.960 -13.240 1.00 84.38 85 TYR A O 1
ATOM 684 N N . GLN A 1 86 ? 14.694 3.009 -12.449 1.00 89.94 86 GLN A N 1
ATOM 685 C CA . GLN A 1 86 ? 14.121 2.576 -11.187 1.00 89.94 86 GLN A CA 1
ATOM 686 C C . GLN A 1 86 ? 12.804 3.306 -10.959 1.00 89.94 86 GLN A C 1
ATOM 688 O O . GLN A 1 86 ? 12.701 4.517 -11.166 1.00 89.94 86 GLN A O 1
ATOM 693 N N . SER A 1 87 ? 11.803 2.565 -10.507 1.00 91.06 87 SER A N 1
ATOM 694 C CA . SER A 1 87 ? 10.549 3.121 -10.021 1.00 91.06 87 SER A CA 1
ATOM 695 C C . SER A 1 87 ? 10.189 2.436 -8.718 1.00 91.06 87 SER A C 1
ATOM 697 O O . SER A 1 87 ? 10.200 1.212 -8.624 1.00 91.06 87 SER A O 1
ATOM 699 N N . SER A 1 88 ? 9.830 3.227 -7.716 1.00 93.69 88 SER A N 1
ATOM 700 C CA . SER A 1 88 ? 9.220 2.713 -6.498 1.00 93.69 88 SER A CA 1
ATOM 701 C C . SER A 1 88 ? 7.847 2.117 -6.802 1.00 93.69 88 SER A C 1
ATOM 703 O O . SER A 1 88 ? 7.088 2.638 -7.633 1.00 93.69 88 SER A O 1
ATOM 705 N N . ILE A 1 89 ? 7.548 1.011 -6.131 1.00 95.00 89 ILE A N 1
ATOM 706 C CA . ILE A 1 89 ? 6.202 0.452 -6.059 1.00 95.00 89 ILE A CA 1
ATOM 707 C C . ILE A 1 89 ? 5.400 1.354 -5.106 1.00 95.00 89 ILE A C 1
ATOM 709 O O . ILE A 1 89 ? 5.935 1.732 -4.058 1.00 95.00 89 ILE A O 1
ATOM 713 N N . PRO A 1 90 ? 4.150 1.734 -5.440 1.00 96.19 90 PRO A N 1
ATOM 714 C CA . PRO A 1 90 ? 3.281 2.459 -4.521 1.00 96.19 90 PRO A CA 1
ATOM 715 C C . PRO A 1 90 ? 3.251 1.805 -3.136 1.00 96.19 90 PRO A C 1
ATOM 717 O O . PRO A 1 90 ? 3.035 0.603 -3.026 1.00 96.19 90 PRO A O 1
ATOM 720 N N . GLN A 1 91 ? 3.455 2.582 -2.076 1.00 96.62 91 GLN A N 1
ATOM 721 C CA . GLN A 1 91 ? 3.456 2.066 -0.709 1.00 96.62 91 GLN A CA 1
ATOM 722 C C . GLN A 1 91 ? 2.601 2.925 0.216 1.00 96.62 91 GLN A C 1
ATOM 724 O O . GLN A 1 91 ? 2.699 4.154 0.224 1.00 96.62 91 GLN A O 1
ATOM 729 N N . ILE A 1 92 ? 1.802 2.256 1.038 1.00 96.06 92 ILE A N 1
ATOM 730 C CA . ILE A 1 92 ? 1.058 2.861 2.137 1.00 96.06 92 ILE A CA 1
ATOM 731 C C . ILE A 1 92 ? 1.705 2.400 3.437 1.00 96.06 92 ILE A C 1
ATOM 733 O O . ILE A 1 92 ? 1.716 1.211 3.745 1.00 96.06 92 ILE A O 1
ATOM 737 N N . ASN A 1 93 ? 2.238 3.347 4.200 1.00 95.50 93 ASN A N 1
ATOM 738 C CA . ASN A 1 93 ? 2.768 3.110 5.535 1.00 95.50 93 ASN A CA 1
ATOM 739 C C . ASN A 1 93 ? 1.646 3.296 6.560 1.00 95.50 93 ASN A C 1
ATOM 741 O O . ASN A 1 93 ? 1.160 4.415 6.730 1.00 95.50 93 ASN A O 1
ATOM 745 N N . LEU A 1 94 ? 1.246 2.229 7.247 1.00 93.62 94 LEU A N 1
ATOM 746 C CA . LEU A 1 94 ? 0.217 2.278 8.282 1.00 93.62 94 LEU A CA 1
ATOM 747 C C . LEU A 1 94 ? 0.867 2.492 9.649 1.00 93.62 94 LEU A C 1
ATOM 749 O O . LEU A 1 94 ? 1.467 1.582 10.216 1.00 93.62 94 LEU A O 1
ATOM 753 N N . ILE A 1 95 ? 0.757 3.709 10.172 1.00 91.62 95 ILE A N 1
ATOM 754 C CA . ILE A 1 95 ? 1.397 4.125 11.419 1.00 91.62 95 ILE A CA 1
ATOM 755 C C . ILE A 1 95 ? 0.326 4.244 12.498 1.00 91.62 95 ILE A C 1
ATOM 757 O O . ILE A 1 95 ? -0.587 5.063 12.400 1.00 91.62 95 ILE A O 1
ATOM 761 N N . VAL A 1 96 ? 0.454 3.444 13.555 1.00 86.31 96 VAL A N 1
ATOM 762 C CA . VAL A 1 96 ? -0.407 3.570 14.732 1.00 86.31 96 VAL A CA 1
ATOM 763 C C . VAL A 1 96 ? 0.144 4.693 15.600 1.00 86.31 96 VAL A C 1
ATOM 765 O O . VAL A 1 96 ? 1.223 4.559 16.180 1.00 86.31 96 VAL A O 1
ATOM 768 N N . SER A 1 97 ? -0.576 5.810 15.690 1.00 69.38 97 SER A N 1
ATOM 769 C CA . SER A 1 97 ? -0.232 6.8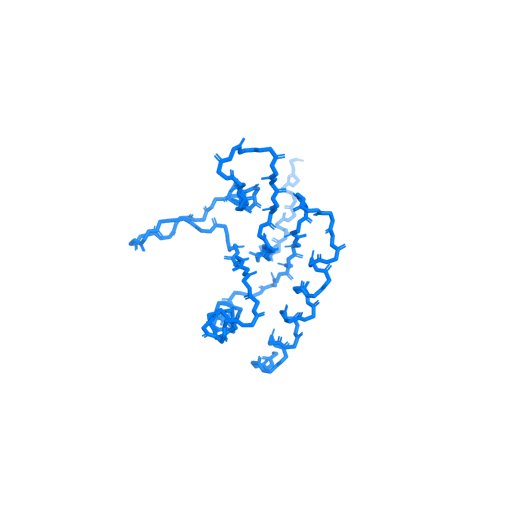38 16.666 1.00 69.38 97 SER A CA 1
ATOM 770 C C . SER A 1 97 ? -0.745 6.383 18.029 1.00 69.38 97 SER A C 1
ATOM 772 O O . SER A 1 97 ? -1.943 6.462 18.305 1.00 69.38 97 SER A O 1
ATOM 774 N N . ALA A 1 98 ? 0.149 5.899 18.891 1.00 57.78 98 ALA A N 1
ATOM 775 C CA . ALA A 1 98 ? -0.160 5.856 20.314 1.00 57.78 98 ALA A CA 1
ATOM 776 C C . ALA A 1 98 ? -0.403 7.297 20.811 1.00 57.78 98 ALA A C 1
ATOM 778 O O . ALA A 1 98 ? 0.194 8.232 20.260 1.00 57.78 98 ALA A O 1
ATOM 779 N N . PRO A 1 99 ? -1.244 7.509 21.840 1.00 53.12 99 PRO A N 1
ATOM 780 C CA . PRO A 1 99 ? -1.287 8.793 22.524 1.00 53.12 99 PRO A CA 1
ATOM 781 C C . PRO A 1 99 ? 0.140 9.136 22.953 1.00 53.12 99 PRO A C 1
ATOM 783 O O . PRO A 1 99 ? 0.811 8.299 23.559 1.00 53.12 99 PRO A O 1
ATOM 786 N N . GLN A 1 100 ? 0.628 10.329 22.609 1.00 47.53 100 GLN A N 1
ATOM 787 C CA . GLN A 1 100 ? 1.908 10.783 23.138 1.00 47.53 100 GLN A CA 1
ATOM 788 C C . GLN A 1 100 ? 1.770 10.813 24.661 1.00 47.53 100 GLN A C 1
ATOM 790 O O . GLN A 1 100 ? 0.994 11.608 25.193 1.00 47.53 100 GLN A O 1
ATOM 795 N N . THR A 1 101 ? 2.477 9.933 25.370 1.00 48.84 101 THR A N 1
ATOM 796 C CA . THR A 1 101 ? 2.675 10.119 26.804 1.00 48.84 101 THR A CA 1
ATOM 797 C C . THR A 1 101 ? 3.362 11.474 26.952 1.00 48.84 101 THR A C 1
ATOM 799 O O . THR A 1 101 ? 4.402 11.683 26.317 1.00 48.84 101 THR A O 1
ATOM 802 N N . PRO A 1 102 ? 2.781 12.428 27.703 1.00 45.22 102 PRO A N 1
ATOM 803 C CA . PRO A 1 102 ? 3.408 13.726 27.879 1.00 45.22 102 PRO A CA 1
ATOM 804 C C . PRO A 1 102 ? 4.826 13.507 28.421 1.00 45.22 102 PRO A C 1
ATOM 806 O O . PRO A 1 102 ? 5.025 12.588 29.226 1.00 45.22 102 PRO A O 1
ATOM 809 N N . PRO A 1 103 ? 5.818 14.297 27.972 1.00 50.22 103 PRO A N 1
ATOM 810 C CA . PRO A 1 103 ? 7.176 14.157 28.469 1.00 50.22 103 PRO A CA 1
ATOM 811 C C . PRO A 1 103 ? 7.129 14.246 29.991 1.00 50.22 103 PRO A C 1
ATOM 813 O O . PRO A 1 103 ? 6.536 15.176 30.545 1.00 50.22 103 PRO A O 1
ATOM 816 N N . SER A 1 104 ? 7.714 13.253 30.666 1.00 51.06 104 SER A N 1
ATOM 817 C CA . SER A 1 104 ? 7.904 13.304 32.111 1.00 51.06 104 SER A CA 1
ATOM 818 C C . SER A 1 104 ? 8.613 14.618 32.416 1.00 51.06 104 SER A C 1
ATOM 820 O O . SER A 1 104 ? 9.756 14.804 31.985 1.00 51.06 104 SER A O 1
ATOM 822 N N . LYS A 1 105 ? 7.928 15.543 33.093 1.00 52.38 105 LYS A N 1
ATOM 823 C CA . LYS A 1 105 ? 8.569 16.737 33.642 1.00 52.38 105 LYS A CA 1
ATOM 824 C C . LYS A 1 105 ? 9.680 16.231 34.567 1.00 52.38 105 LYS A C 1
ATOM 826 O O . LYS A 1 105 ? 9.374 15.604 35.579 1.00 52.38 105 LYS A O 1
ATOM 831 N N . LYS A 1 106 ? 10.932 16.382 34.132 1.00 45.81 106 LYS A N 1
ATOM 832 C CA . LYS A 1 106 ? 12.095 16.313 35.017 1.00 45.81 106 LYS A CA 1
ATOM 833 C C . LYS A 1 106 ? 12.113 17.557 35.888 1.00 45.81 106 LYS A C 1
ATOM 835 O O . LYS A 1 106 ? 11.685 18.615 35.372 1.00 45.81 106 LYS A O 1
#

Nearest PDB structures (foldseek):
  8yhx-assembly1_H  TM=7.578E-01  e=1.137E-03  Staphylococcus aureus
  8yhx-assembly1_R  TM=7.371E-01  e=3.156E-02  Staphylococcus aureus

Foldseek 3Di:
DDLVVLLVVVVVLQVVLVPDDQARSEDEDEDQDPPVSNVVNVVVVVVVVPAFEEEAQQFDDDPDTDHDPVSLVDFDWDADPVRPDIGTGRYYHYHYDDPPPPPPDD

Secondary structure (DSSP, 8-state):
--HHHHHHHHHHHHHHHHTS-TT--EEEEEES---SHHHHHHHHHHHHTS---EEE-SEE-SSS-EE-GGGGG---EEE-TTSS-EEEPPEEEEEE----PPP---

Radius of gyration: 15.78 Å; Cα contacts (8 Å, |Δi|>4): 136; chains: 1; bounding box: 38×34×52 Å

Sequence (106 aa):
MTIKNYRTFLTTALEMVKRRKALDRRCNVFTTNYDGCFPLVAD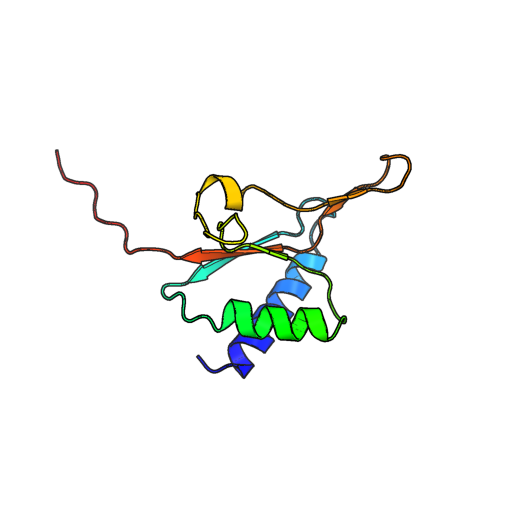ALIKEGCIDFVLNDGARGFTRRMLQARNFGSYLCQAGVFGRYQSSIPQINLIVSAPQTPPSKK

Mean predicted aligned error: 6.47 Å